Protein AF-A0A1F3A6Z5-F1 (afdb_monomer_lite)

Secondary structure (DSSP, 8-state):
---B-SS-TTT---HHHHHHGGGSPPB-SSGGGS----HHHHHHHGGG--TT-GGG---

Structure (mmCIF, N/CA/C/O backbone):
data_AF-A0A1F3A6Z5-F1
#
_entry.id   AF-A0A1F3A6Z5-F1
#
loop_
_atom_site.group_PDB
_atom_site.id
_atom_site.type_symbol
_atom_site.label_atom_id
_atom_site.label_alt_id
_atom_site.label_comp_id
_atom_site.label_asym_id
_atom_site.label_entity_id
_atom_site.label_seq_id
_atom_site.pdbx_PDB_ins_code
_atom_site.Cartn_x
_atom_site.Cartn_y
_atom_site.Cartn_z
_atom_site.occupancy
_atom_site.B_iso_or_equiv
_atom_site.auth_seq_id
_atom_site.auth_comp_id
_atom_site.auth_asym_id
_atom_site.auth_atom_id
_atom_site.pdbx_PDB_model_num
ATOM 1 N N . MET A 1 1 ? 9.976 -17.038 7.780 1.00 80.44 1 MET A N 1
ATOM 2 C CA . MET A 1 1 ? 9.148 -16.725 6.595 1.00 80.44 1 MET A CA 1
ATOM 3 C C . MET A 1 1 ? 10.069 -16.421 5.426 1.00 80.44 1 MET A C 1
ATOM 5 O O . MET A 1 1 ? 11.110 -15.810 5.669 1.00 80.44 1 MET A O 1
ATOM 9 N N . PRO A 1 2 ? 9.754 -16.881 4.206 1.00 90.88 2 PRO A N 1
ATOM 10 C CA . PRO A 1 2 ? 10.521 -16.537 3.014 1.00 90.88 2 PRO A CA 1
ATOM 11 C C . PRO A 1 2 ? 10.441 -15.029 2.740 1.00 90.88 2 PRO A C 1
ATOM 13 O O . PRO A 1 2 ? 9.409 -14.403 2.968 1.00 90.88 2 PRO A O 1
ATOM 16 N N . LEU A 1 3 ? 11.538 -14.453 2.246 1.00 93.62 3 LEU A N 1
ATOM 17 C CA . LEU A 1 3 ? 11.569 -13.072 1.769 1.00 93.62 3 LEU A CA 1
ATOM 18 C C . LEU A 1 3 ? 11.383 -13.061 0.253 1.00 93.62 3 LEU A C 1
ATOM 20 O O . LEU A 1 3 ? 12.232 -13.562 -0.486 1.00 93.62 3 LEU A O 1
ATOM 24 N N . LEU A 1 4 ? 10.279 -12.476 -0.189 1.00 94.06 4 LEU A N 1
ATOM 25 C CA . LEU A 1 4 ? 9.860 -12.372 -1.581 1.00 94.06 4 LEU A CA 1
ATOM 26 C C . LEU A 1 4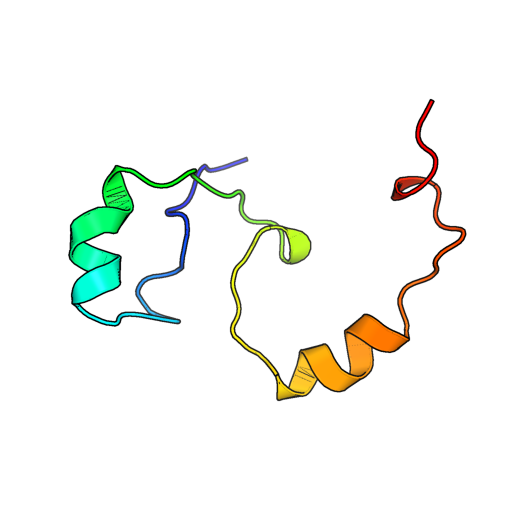 ? 10.192 -10.978 -2.149 1.00 94.06 4 LEU A C 1
ATOM 28 O O . LEU A 1 4 ? 10.381 -10.030 -1.377 1.00 94.06 4 LEU A O 1
ATOM 32 N N . PRO A 1 5 ? 10.274 -10.823 -3.485 1.00 93.50 5 PRO A N 1
ATOM 33 C CA . PRO A 1 5 ? 10.376 -9.508 -4.117 1.00 93.50 5 PRO A CA 1
ATOM 34 C C . PRO A 1 5 ? 9.245 -8.584 -3.661 1.00 93.50 5 PRO A C 1
ATOM 36 O O . PRO A 1 5 ? 8.152 -9.071 -3.372 1.00 93.50 5 PRO A O 1
ATOM 39 N N . TRP A 1 6 ? 9.495 -7.268 -3.629 1.00 92.62 6 TRP A N 1
ATOM 40 C CA . TRP A 1 6 ? 8.523 -6.272 -3.158 1.00 92.62 6 TRP A CA 1
ATOM 41 C C . TRP A 1 6 ? 7.134 -6.492 -3.757 1.00 92.62 6 TRP A C 1
ATOM 43 O O . TRP A 1 6 ? 6.138 -6.560 -3.046 1.00 92.62 6 TRP A O 1
ATOM 53 N N . ILE A 1 7 ? 7.090 -6.676 -5.073 1.00 92.12 7 ILE A N 1
ATOM 54 C CA . ILE A 1 7 ? 5.879 -6.933 -5.842 1.00 92.12 7 ILE A CA 1
ATOM 55 C C . ILE A 1 7 ? 6.046 -8.271 -6.553 1.00 92.12 7 ILE A C 1
ATOM 57 O O . ILE A 1 7 ? 7.142 -8.607 -7.003 1.00 92.12 7 ILE A O 1
ATOM 61 N N . ASP A 1 8 ? 4.955 -9.027 -6.652 1.00 90.50 8 ASP A N 1
ATOM 62 C CA . ASP A 1 8 ? 4.931 -10.255 -7.436 1.00 90.50 8 ASP A CA 1
ATOM 63 C C . ASP A 1 8 ? 5.039 -9.929 -8.944 1.00 90.50 8 ASP A C 1
ATOM 65 O O . ASP A 1 8 ? 4.143 -9.270 -9.488 1.00 90.50 8 ASP A O 1
ATOM 69 N N . PRO A 1 9 ? 6.102 -10.382 -9.642 1.00 87.19 9 PRO A N 1
ATOM 70 C CA . PRO A 1 9 ? 6.289 -10.124 -11.066 1.00 87.19 9 PRO A CA 1
ATOM 71 C C . PRO A 1 9 ? 5.212 -10.737 -11.968 1.00 87.19 9 PRO A C 1
ATOM 73 O O . PRO A 1 9 ? 5.108 -10.327 -13.120 1.00 87.19 9 PRO A O 1
ATOM 76 N N . THR A 1 10 ? 4.427 -11.713 -11.502 1.00 87.75 10 THR A N 1
ATOM 77 C CA . THR A 1 10 ? 3.294 -12.238 -12.284 1.00 87.75 10 THR A CA 1
ATOM 78 C C . THR A 1 10 ? 2.020 -11.428 -12.084 1.00 87.75 10 THR A C 1
ATOM 80 O O . THR A 1 10 ? 1.102 -11.539 -12.889 1.00 87.75 10 THR A O 1
ATOM 83 N N . ASN A 1 11 ? 1.970 -10.608 -11.032 1.00 82.94 11 ASN A N 1
ATOM 84 C CA . ASN A 1 11 ? 0.804 -9.808 -10.680 1.00 82.94 11 ASN A CA 1
ATOM 85 C C . ASN A 1 11 ? 0.885 -8.370 -11.221 1.00 82.94 11 ASN A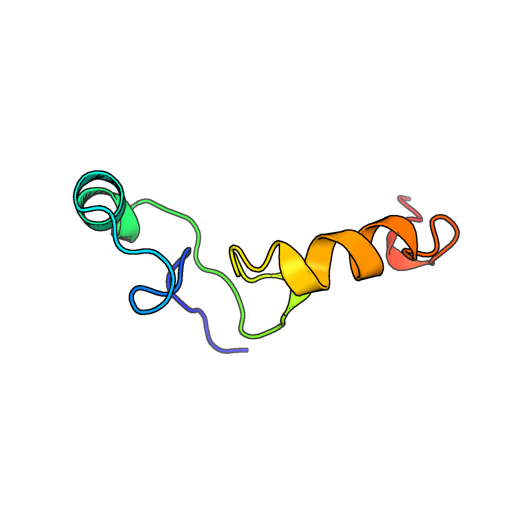 C 1
ATOM 87 O O . ASN A 1 11 ? -0.089 -7.837 -11.743 1.00 82.94 11 ASN A O 1
ATOM 91 N N . PHE A 1 12 ? 2.056 -7.730 -11.125 1.00 82.00 12 PHE A N 1
ATOM 92 C CA . PHE A 1 12 ? 2.244 -6.349 -11.576 1.00 82.00 12 PHE A CA 1
ATOM 93 C C . PHE A 1 12 ? 3.667 -6.127 -12.103 1.00 82.00 12 PHE A C 1
ATOM 95 O O . PHE A 1 12 ? 4.638 -6.055 -11.348 1.00 82.00 12 PHE A O 1
ATOM 102 N N . ASN A 1 13 ? 3.796 -6.015 -13.427 1.00 84.81 13 ASN A N 1
ATOM 103 C CA . ASN A 1 13 ? 5.074 -6.077 -14.142 1.00 84.81 13 ASN A CA 1
ATOM 104 C C . ASN A 1 13 ? 5.366 -4.904 -15.100 1.00 84.81 13 ASN A C 1
ATOM 106 O O . ASN A 1 13 ? 5.936 -5.126 -16.176 1.00 84.81 13 ASN A O 1
ATOM 110 N N . PRO A 1 14 ? 5.051 -3.638 -14.767 1.00 89.06 14 PRO A N 1
ATOM 111 C CA . PRO A 1 14 ? 5.463 -2.547 -15.630 1.00 89.06 14 PRO A CA 1
ATOM 112 C C . PRO A 1 14 ? 6.993 -2.450 -15.666 1.00 89.06 14 PRO A C 1
ATOM 114 O O . PRO A 1 14 ? 7.677 -2.463 -14.639 1.00 89.06 14 PRO A O 1
ATOM 117 N N . GLY A 1 15 ? 7.548 -2.312 -16.872 1.00 89.62 15 GLY A N 1
ATOM 118 C CA . GLY A 1 15 ? 8.995 -2.385 -17.081 1.00 89.62 15 GLY A CA 1
ATOM 119 C C . GLY A 1 15 ? 9.804 -1.354 -16.284 1.00 89.62 15 GLY A C 1
ATOM 120 O O . GLY A 1 15 ? 10.945 -1.628 -15.924 1.00 89.62 15 GLY A O 1
ATOM 121 N N . TYR A 1 16 ? 9.233 -0.186 -15.962 1.00 90.94 16 TYR A N 1
ATOM 122 C CA . TYR A 1 16 ? 9.912 0.815 -15.129 1.00 90.94 16 TYR A CA 1
ATOM 123 C C . TYR A 1 16 ? 10.107 0.349 -13.682 1.00 90.94 16 TYR A C 1
ATOM 125 O O . TYR A 1 16 ? 11.163 0.595 -13.105 1.00 90.94 16 TYR A O 1
ATOM 133 N N . LEU A 1 17 ? 9.130 -0.364 -13.122 1.00 89.88 17 LEU A N 1
ATOM 134 C CA . LEU A 1 17 ? 9.186 -0.896 -11.766 1.00 89.88 17 LEU A CA 1
ATOM 135 C C . LEU A 1 17 ? 10.155 -2.079 -11.696 1.00 89.88 17 LEU A C 1
ATOM 137 O O . LEU A 1 17 ? 10.986 -2.150 -10.794 1.00 89.88 17 LEU A O 1
ATOM 141 N N . MET A 1 18 ? 10.097 -2.975 -12.687 1.00 91.56 18 MET A N 1
ATOM 142 C CA . MET A 1 18 ? 10.977 -4.145 -12.760 1.00 91.56 18 MET A CA 1
ATOM 143 C C . MET A 1 18 ? 12.461 -3.759 -12.770 1.00 91.56 18 MET A C 1
ATOM 145 O O . MET A 1 18 ? 13.264 -4.412 -12.107 1.00 91.56 18 MET A O 1
ATOM 149 N N . ARG A 1 19 ? 12.827 -2.650 -13.433 1.00 94.50 19 ARG A N 1
ATOM 150 C CA . ARG A 1 19 ? 14.207 -2.130 -13.418 1.00 94.50 19 ARG A CA 1
ATOM 151 C C . ARG A 1 19 ? 14.693 -1.744 -12.018 1.00 94.50 19 ARG A C 1
ATOM 153 O O . ARG A 1 19 ? 15.868 -1.927 -11.724 1.00 94.50 19 ARG A O 1
ATOM 160 N N . GLY A 1 20 ? 13.809 -1.229 -11.164 1.00 94.00 20 GLY A N 1
ATOM 161 C CA . GLY A 1 20 ? 14.137 -0.798 -9.802 1.00 94.00 20 GLY A CA 1
ATOM 162 C C . GLY A 1 20 ? 13.913 -1.856 -8.720 1.00 94.00 20 GLY A C 1
ATOM 163 O O . GLY A 1 20 ? 14.261 -1.612 -7.573 1.00 94.00 20 GLY A O 1
ATOM 164 N N . MET A 1 21 ? 13.351 -3.024 -9.052 1.00 92.75 21 MET A N 1
ATOM 165 C CA . MET A 1 21 ? 12.836 -3.992 -8.069 1.00 92.75 21 MET A CA 1
ATOM 166 C C . MET A 1 21 ? 13.864 -4.444 -7.021 1.00 92.75 21 MET A C 1
ATOM 168 O O . MET A 1 21 ? 13.535 -4.645 -5.858 1.00 92.75 21 MET A O 1
ATOM 172 N N . HIS A 1 22 ? 15.126 -4.568 -7.422 1.00 93.31 22 HIS A N 1
ATOM 173 C CA . HIS A 1 22 ? 16.234 -4.972 -6.555 1.00 93.31 22 HIS A CA 1
ATOM 174 C C . HIS A 1 22 ? 16.636 -3.915 -5.507 1.00 93.31 22 HIS A C 1
ATOM 176 O O . HIS A 1 22 ? 17.372 -4.239 -4.580 1.00 93.31 22 HIS A O 1
ATOM 182 N N . LEU A 1 23 ? 16.170 -2.670 -5.653 1.00 96.06 23 LEU A N 1
ATOM 183 C CA . LEU A 1 23 ? 16.406 -1.564 -4.717 1.00 96.06 23 LEU A CA 1
ATOM 184 C C . LEU A 1 23 ? 15.289 -1.438 -3.670 1.00 96.06 23 LEU A C 1
ATOM 186 O O . LEU A 1 23 ? 15.390 -0.621 -2.758 1.00 96.06 23 LEU A O 1
ATOM 190 N N . LEU A 1 24 ? 14.207 -2.201 -3.824 1.00 93.38 24 LEU A N 1
ATOM 191 C CA . LEU A 1 24 ? 12.981 -2.056 -3.049 1.00 93.38 24 LEU A CA 1
ATOM 192 C C . LEU A 1 24 ? 12.955 -3.068 -1.891 1.00 93.38 24 LEU A C 1
ATOM 194 O O . LEU A 1 24 ? 13.617 -4.110 -1.967 1.00 93.38 24 LEU A O 1
ATOM 198 N N . PRO A 1 25 ? 12.212 -2.787 -0.805 1.00 94.62 25 PRO A N 1
ATOM 199 C CA . PRO A 1 25 ? 12.107 -3.705 0.323 1.00 94.62 25 PRO A CA 1
ATOM 200 C C . PRO A 1 25 ? 11.569 -5.074 -0.100 1.00 94.62 25 PRO A C 1
ATOM 202 O O . PRO A 1 25 ? 10.730 -5.186 -0.988 1.00 94.62 25 PRO A O 1
ATOM 205 N N . LYS A 1 26 ? 12.013 -6.136 0.571 1.00 94.06 26 LYS A N 1
ATOM 206 C CA . LYS A 1 26 ? 11.408 -7.464 0.407 1.00 94.06 26 LYS A CA 1
ATOM 207 C C . LYS A 1 26 ? 10.155 -7.573 1.266 1.00 94.06 26 LYS A C 1
ATOM 209 O O . LYS A 1 26 ? 10.101 -6.991 2.347 1.00 94.06 26 LYS A O 1
ATOM 214 N N . ARG A 1 27 ? 9.186 -8.367 0.816 1.00 94.06 27 ARG A N 1
ATOM 215 C CA . ARG A 1 27 ? 7.983 -8.699 1.593 1.00 94.06 27 ARG A CA 1
ATOM 216 C C . ARG A 1 27 ? 8.021 -10.135 2.097 1.00 94.06 27 ARG A C 1
ATOM 218 O O . ARG A 1 27 ? 8.811 -10.946 1.622 1.00 94.06 27 ARG A O 1
ATOM 225 N N . GLY A 1 28 ? 7.139 -10.456 3.032 1.00 94.19 28 GLY A N 1
ATOM 226 C CA . GLY A 1 28 ? 6.844 -11.843 3.390 1.00 94.19 28 GLY A CA 1
ATOM 227 C C . GLY A 1 28 ? 5.743 -12.444 2.521 1.00 94.19 28 GLY A C 1
ATOM 228 O O . GLY A 1 28 ? 5.263 -11.845 1.554 1.00 94.19 28 GLY A O 1
ATOM 229 N N . ASP A 1 29 ? 5.352 -13.655 2.885 1.00 92.38 29 ASP A N 1
ATOM 230 C CA . ASP A 1 29 ? 4.365 -14.484 2.195 1.00 92.38 29 ASP A CA 1
ATOM 231 C C . ASP A 1 29 ? 2.920 -14.260 2.661 1.00 92.38 29 ASP A C 1
ATOM 233 O O . ASP A 1 29 ? 1.991 -14.679 1.973 1.00 92.38 29 ASP A O 1
ATOM 237 N N . LYS A 1 30 ? 2.701 -13.554 3.773 1.00 91.38 30 LYS A N 1
ATOM 238 C CA . LYS A 1 30 ? 1.354 -13.218 4.250 1.00 91.38 30 LYS A CA 1
ATOM 239 C C . LYS A 1 30 ? 0.614 -12.260 3.315 1.00 91.38 30 LYS A C 1
ATOM 241 O O . LYS A 1 30 ? 1.236 -11.368 2.740 1.00 91.38 30 LYS A O 1
ATOM 246 N N . SER A 1 31 ? -0.707 -12.424 3.201 1.00 88.12 31 SER A N 1
ATOM 247 C CA . SER A 1 31 ? -1.598 -11.611 2.354 1.00 88.12 31 SER A CA 1
ATOM 248 C C . SER A 1 31 ? -1.474 -10.114 2.628 1.00 88.12 31 SER A C 1
ATOM 250 O O . SER A 1 31 ? -1.312 -9.328 1.702 1.00 88.12 31 SER A O 1
ATOM 252 N N . GLU A 1 32 ? -1.452 -9.732 3.901 1.00 86.50 32 GLU A N 1
ATOM 253 C CA . GLU A 1 32 ? -1.352 -8.345 4.355 1.00 86.50 32 GLU A CA 1
ATOM 254 C C . GLU A 1 32 ? -0.010 -7.677 3.999 1.00 86.50 32 GLU A C 1
ATOM 256 O O . GLU A 1 32 ? 0.138 -6.467 4.137 1.00 86.50 32 GLU A O 1
A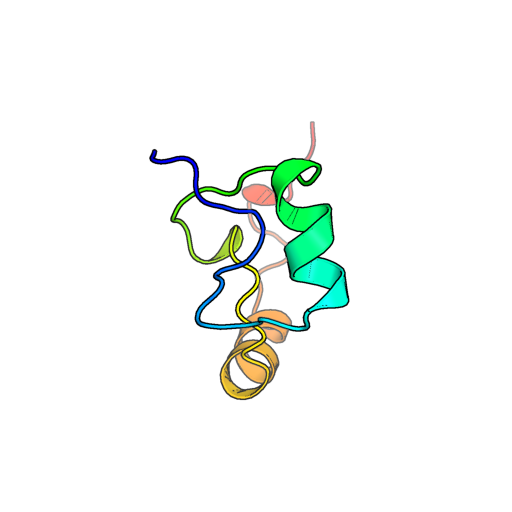TOM 261 N N . TRP A 1 33 ? 0.995 -8.449 3.565 1.00 90.62 33 TRP A N 1
ATOM 262 C CA . TRP A 1 33 ? 2.317 -7.938 3.183 1.00 90.62 33 TRP A CA 1
ATOM 263 C C . TRP A 1 33 ? 2.500 -7.921 1.661 1.00 90.62 33 TRP A C 1
ATOM 265 O O . TRP A 1 33 ? 3.591 -7.611 1.182 1.00 90.62 33 TRP A O 1
ATOM 275 N N . GLN A 1 34 ? 1.472 -8.287 0.889 1.00 90.81 34 GLN A N 1
ATOM 276 C CA . GLN A 1 34 ? 1.536 -8.343 -0.569 1.00 90.81 34 GLN A CA 1
ATOM 277 C C . GLN A 1 34 ? 0.920 -7.106 -1.214 1.00 90.81 34 GLN A C 1
ATOM 279 O O . GLN A 1 34 ? -0.078 -6.567 -0.755 1.00 90.81 34 GLN A O 1
ATOM 284 N N . HIS A 1 35 ? 1.476 -6.717 -2.357 1.00 88.19 35 HIS A N 1
ATOM 285 C CA . HIS A 1 35 ? 0.827 -5.785 -3.272 1.00 88.19 35 HIS A CA 1
ATOM 286 C C . HIS A 1 35 ? 0.020 -6.591 -4.299 1.00 88.19 35 HIS A C 1
ATOM 288 O O . HIS A 1 35 ? 0.564 -7.040 -5.310 1.00 88.19 35 HIS A O 1
ATOM 294 N N . THR A 1 36 ? -1.261 -6.818 -4.009 1.00 86.44 36 THR A N 1
ATOM 295 C CA . THR A 1 36 ? -2.164 -7.701 -4.775 1.00 86.44 36 THR A CA 1
ATOM 296 C C . THR A 1 36 ? -2.843 -7.002 -5.957 1.00 86.44 36 THR A C 1
ATOM 298 O O . THR A 1 36 ? -3.225 -7.684 -6.899 1.00 86.44 36 THR A O 1
ATOM 301 N N . GLN A 1 37 ? -2.966 -5.668 -5.950 1.00 87.81 37 GLN A N 1
ATOM 302 C CA . GLN A 1 37 ? -3.742 -4.911 -6.953 1.00 87.81 37 GLN A CA 1
ATOM 303 C C . GLN A 1 37 ? -5.192 -5.428 -7.118 1.00 87.81 37 GLN A C 1
ATOM 305 O O . GLN A 1 37 ? -5.832 -5.178 -8.142 1.00 87.81 37 GLN A O 1
ATOM 310 N N . ASP A 1 38 ? -5.718 -6.151 -6.124 1.00 89.69 38 ASP A N 1
ATOM 311 C CA . ASP A 1 38 ? -7.004 -6.843 -6.204 1.00 89.69 38 ASP A CA 1
ATOM 312 C C . ASP A 1 38 ? -8.140 -5.951 -5.700 1.00 89.69 38 ASP A C 1
ATOM 314 O O . ASP A 1 38 ? -8.737 -6.175 -4.647 1.00 89.69 38 ASP A O 1
ATOM 318 N N . TYR A 1 39 ? -8.461 -4.928 -6.489 1.00 90.62 39 TYR A N 1
ATOM 319 C CA . TYR A 1 39 ? -9.530 -3.987 -6.161 1.00 90.62 39 TYR A CA 1
ATOM 320 C C . TYR A 1 39 ? -10.873 -4.675 -5.864 1.00 90.62 39 TYR A C 1
ATOM 322 O O . TYR A 1 39 ? -11.627 -4.220 -5.003 1.00 90.62 39 TYR A O 1
ATOM 330 N N . TRP A 1 40 ? -11.196 -5.757 -6.577 1.00 93.88 40 TRP A N 1
ATOM 331 C CA . TRP A 1 40 ? -12.508 -6.399 -6.488 1.00 93.88 40 TRP A CA 1
ATOM 332 C C . TRP A 1 40 ? -12.780 -7.003 -5.124 1.00 93.88 40 TRP A C 1
ATOM 334 O O . TRP A 1 40 ? -13.908 -6.915 -4.644 1.00 93.88 40 TRP A O 1
ATOM 344 N N . ASN A 1 41 ? -11.756 -7.587 -4.517 1.00 92.44 41 ASN A N 1
ATOM 345 C CA . ASN A 1 41 ? -11.836 -8.112 -3.169 1.00 92.44 41 ASN A CA 1
ATOM 346 C C . ASN A 1 41 ? -11.581 -7.005 -2.131 1.00 92.44 41 ASN A C 1
ATOM 348 O O . ASN A 1 41 ? -12.305 -6.877 -1.142 1.00 92.44 41 ASN A O 1
ATOM 352 N N . GLU A 1 42 ? -10.592 -6.142 -2.378 1.00 92.75 42 GLU A N 1
ATOM 353 C CA . GLU A 1 42 ? -10.168 -5.117 -1.423 1.00 92.75 42 GLU A CA 1
ATOM 354 C C . GLU A 1 42 ? -11.252 -4.072 -1.136 1.00 92.75 42 GLU A C 1
ATOM 356 O O . GLU A 1 42 ? -11.384 -3.630 0.007 1.00 92.75 42 GLU A O 1
ATOM 361 N N . LYS A 1 43 ? -12.088 -3.727 -2.123 1.00 95.19 43 LYS A N 1
ATOM 362 C CA . LYS A 1 43 ? -13.196 -2.777 -1.927 1.00 95.19 43 LYS A CA 1
ATOM 363 C C . LYS A 1 43 ? -14.193 -3.218 -0.848 1.00 95.19 43 LYS A C 1
ATOM 365 O O . LYS A 1 43 ? -14.859 -2.360 -0.280 1.00 95.19 43 LYS A O 1
ATOM 370 N N . ASP A 1 44 ? -14.314 -4.525 -0.601 1.00 96.06 44 ASP A N 1
ATOM 371 C CA . ASP A 1 44 ? -15.228 -5.089 0.396 1.00 96.06 44 ASP A CA 1
ATOM 372 C C . ASP A 1 44 ? -14.491 -5.414 1.703 1.00 96.06 44 ASP A C 1
ATOM 374 O O . ASP A 1 44 ? -15.028 -5.194 2.786 1.00 96.06 44 ASP A O 1
ATOM 378 N N . GLN A 1 45 ? -13.247 -5.900 1.617 1.00 93.31 45 GLN A N 1
ATOM 379 C CA . GLN A 1 45 ? -12.459 -6.292 2.789 1.00 93.31 45 GLN A CA 1
ATOM 380 C C . GLN A 1 45 ? -11.953 -5.103 3.611 1.00 93.31 45 GLN A C 1
ATOM 382 O O . GLN A 1 45 ? -12.021 -5.139 4.837 1.00 93.31 45 GLN A O 1
ATOM 387 N N . TRP A 1 46 ? -11.445 -4.049 2.964 1.00 92.19 46 TRP A N 1
ATOM 388 C CA . TRP A 1 46 ? -10.829 -2.924 3.676 1.00 92.19 46 TRP A CA 1
ATOM 389 C C . TRP A 1 46 ? -11.826 -2.134 4.533 1.00 92.19 46 TRP A C 1
ATOM 391 O O . TRP A 1 46 ? -11.490 -1.815 5.673 1.00 92.19 46 TRP A O 1
ATOM 401 N N . PRO A 1 47 ? -13.062 -1.854 4.070 1.00 95.81 47 PRO A N 1
ATOM 402 C CA . PRO A 1 47 ? -14.072 -1.231 4.924 1.00 95.81 47 PRO A CA 1
ATOM 403 C C . PRO A 1 47 ? -14.507 -2.093 6.116 1.00 95.81 47 PRO A C 1
ATOM 405 O O . PRO A 1 47 ? -15.097 -1.562 7.051 1.00 95.81 47 PRO A O 1
ATOM 408 N N . ALA A 1 48 ? -14.250 -3.404 6.082 1.00 96.12 48 ALA A N 1
ATOM 409 C CA . ALA A 1 48 ? -14.621 -4.341 7.139 1.00 96.12 48 ALA A CA 1
ATOM 410 C C . ALA A 1 48 ? -13.529 -4.528 8.210 1.00 96.12 48 ALA A C 1
ATOM 412 O O . ALA A 1 48 ? -13.702 -5.351 9.108 1.00 96.12 48 ALA A O 1
ATOM 413 N N . ILE A 1 49 ? -12.407 -3.803 8.121 1.00 94.19 49 ILE A N 1
ATOM 414 C CA . ILE A 1 49 ? -11.329 -3.872 9.114 1.00 94.19 49 ILE A CA 1
ATOM 415 C C . ILE A 1 49 ? -11.843 -3.377 10.472 1.00 94.19 49 ILE A C 1
ATOM 417 O O . ILE A 1 49 ? -12.370 -2.269 10.580 1.00 94.19 49 ILE A O 1
ATOM 421 N N . ASP A 1 50 ? -11.640 -4.192 11.509 1.00 96.00 50 ASP A N 1
ATOM 422 C CA . ASP A 1 50 ? -11.883 -3.802 12.896 1.00 96.00 50 ASP A CA 1
ATOM 423 C C . ASP A 1 50 ? -10.796 -2.823 13.356 1.00 96.00 50 ASP A C 1
ATOM 425 O O . ASP A 1 50 ? -9.638 -3.196 13.544 1.00 96.00 50 ASP A O 1
ATOM 429 N N . LEU A 1 51 ? -11.166 -1.553 13.508 1.00 94.25 51 LEU A N 1
ATOM 430 C CA . LEU A 1 51 ? -10.237 -0.501 13.922 1.00 94.25 51 LEU A CA 1
ATOM 431 C C . LEU A 1 51 ? -9.881 -0.572 15.415 1.00 94.25 51 LEU A C 1
ATOM 433 O O . LEU A 1 51 ? -8.918 0.077 15.822 1.00 94.25 51 LEU A O 1
ATOM 437 N N . ASP A 1 52 ? -10.606 -1.369 16.206 1.00 96.44 52 ASP A N 1
ATOM 438 C CA . ASP A 1 52 ? -10.314 -1.622 17.620 1.00 96.44 52 ASP A CA 1
ATOM 439 C C . ASP A 1 52 ? -9.408 -2.861 17.821 1.00 96.44 52 ASP A C 1
ATOM 441 O O . ASP A 1 52 ? -9.103 -3.239 18.960 1.00 96.44 52 ASP A O 1
ATOM 445 N N . ASP A 1 53 ? -8.944 -3.502 16.736 1.00 95.81 53 ASP A N 1
ATOM 446 C CA . ASP A 1 53 ? -8.060 -4.670 16.803 1.00 95.81 53 ASP A CA 1
ATOM 447 C C . ASP A 1 53 ? -6.750 -4.352 17.550 1.00 95.81 53 ASP A C 1
ATOM 449 O O . ASP A 1 53 ? -6.138 -3.286 17.419 1.00 95.81 53 ASP A O 1
ATOM 453 N N . ARG A 1 54 ? -6.263 -5.333 18.319 1.00 95.38 54 ARG A N 1
ATOM 454 C CA . ARG A 1 54 ? -5.009 -5.237 19.081 1.00 95.38 54 ARG A CA 1
ATOM 455 C C . ARG A 1 54 ? -3.791 -4.907 18.222 1.00 95.38 54 ARG A C 1
ATOM 457 O O . ARG A 1 54 ? -2.845 -4.324 18.745 1.00 95.38 54 ARG A O 1
ATOM 464 N N . ALA A 1 55 ? -3.795 -5.261 16.941 1.00 90.75 55 ALA A N 1
ATOM 465 C CA . ALA A 1 55 ? -2.749 -4.914 15.986 1.00 90.75 55 ALA A CA 1
ATOM 466 C C . ALA A 1 55 ? -2.574 -3.394 15.805 1.00 90.75 55 ALA A C 1
ATOM 468 O O . ALA A 1 55 ? -1.500 -2.961 15.385 1.00 90.75 55 ALA A O 1
ATOM 469 N N . PHE A 1 56 ? -3.590 -2.592 16.143 1.00 93.06 56 PHE A N 1
ATOM 470 C CA . PHE A 1 56 ? -3.571 -1.128 16.056 1.00 93.06 56 PHE A CA 1
ATOM 471 C C . PHE A 1 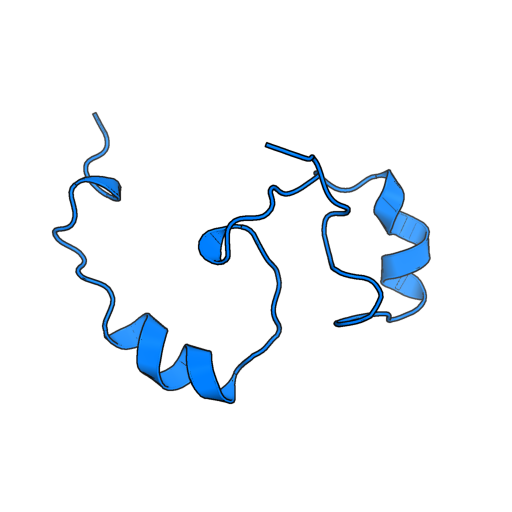56 ? -3.329 -0.431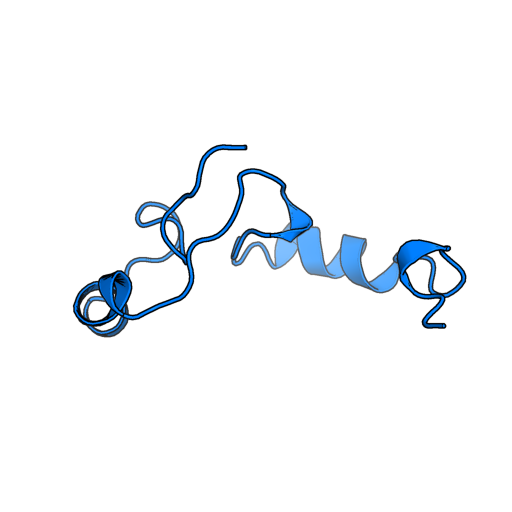 17.403 1.00 93.06 56 PHE A C 1
ATOM 473 O O . PHE A 1 56 ? -3.290 0.798 17.469 1.00 93.06 56 PHE A O 1
ATOM 480 N N . VAL A 1 57 ? -3.121 -1.184 18.488 1.00 94.88 57 VAL A N 1
ATOM 481 C CA . VAL A 1 57 ? -2.734 -0.615 19.784 1.00 94.88 57 VAL A CA 1
ATOM 482 C C . VAL A 1 57 ? -1.227 -0.358 19.778 1.00 94.88 57 VAL A C 1
ATOM 484 O O . VAL A 1 57 ? -0.422 -1.275 19.928 1.00 94.88 57 VAL A O 1
ATOM 487 N N . TYR A 1 58 ? -0.842 0.904 19.592 1.00 91.44 58 TYR A N 1
ATOM 488 C CA . TYR A 1 58 ? 0.554 1.345 19.635 1.00 91.44 58 TYR A CA 1
ATOM 489 C C . TYR A 1 58 ? 0.936 1.780 21.060 1.00 91.44 58 TYR A C 1
ATOM 491 O O . TYR A 1 58 ? 0.276 2.653 21.626 1.00 91.44 58 TYR A O 1
ATOM 499 N N . GLY A 1 59 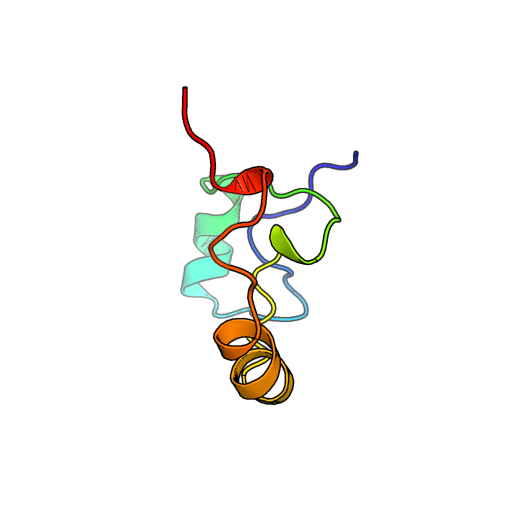? 2.002 1.209 21.634 1.00 81.31 59 GLY A N 1
ATOM 500 C CA . GLY A 1 59 ? 2.484 1.550 22.982 1.00 81.31 59 GLY A CA 1
ATOM 501 C C . GLY A 1 59 ? 3.336 0.465 23.614 1.00 81.31 59 GLY A C 1
ATOM 502 O O . GLY A 1 59 ? 2.769 -0.607 23.914 1.00 81.31 59 GLY A O 1
#

Radius of gyration: 14.33 Å; chains: 1; bounding box: 32×18×40 Å

Sequence (59 aa):
MPLLPWIDPTNFNPGYLMRGMHLLPKRGDKSEWQHTQDYWNEKDQWPAIDLDDRAFVYG

Foldseek 3Di:
DDWAFQADCVQDPDPVCVVCRVVDGTFDPDPVRYPRVCCVVCVPVVVVDDCPDPVNDDD

pLDDT: mean 91.5, std 3.81, range [80.44, 96.44]